Protein AF-A0A7K7GJZ7-F1 (afdb_monomer_lite)

Foldseek 3Di:
DLLVLLQVLLVVLVHGSVLLVVLCVLLVNPDDSVVLSVCSPPPSVVNNVSSVSSVQSVVQVVVCVPDPVPDDRDPSNDDDDDD

Structure (mmCIF, N/CA/C/O backbone):
data_AF-A0A7K7GJZ7-F1
#
_entry.id   AF-A0A7K7GJZ7-F1
#
loop_
_atom_site.group_PDB
_atom_site.id
_atom_site.type_symbol
_atom_site.label_atom_id
_atom_site.label_alt_id
_atom_site.label_comp_id
_atom_site.label_asym_id
_atom_site.label_entity_id
_atom_site.label_seq_id
_atom_site.pdbx_PDB_ins_code
_atom_site.Cartn_x
_atom_site.Cartn_y
_atom_site.Cartn_z
_atom_site.occupancy
_atom_site.B_iso_or_equiv
_atom_site.auth_seq_id
_atom_site.auth_comp_id
_atom_site.auth_asym_id
_atom_site.auth_atom_id
_atom_site.pdbx_PDB_model_num
ATOM 1 N N . LEU A 1 1 ? -2.798 14.437 9.344 1.00 84.50 1 LEU A N 1
ATOM 2 C CA . LEU A 1 1 ? -3.686 13.403 9.930 1.00 84.50 1 LEU A CA 1
ATOM 3 C C . LEU A 1 1 ? -3.845 12.175 9.026 1.00 84.50 1 LEU A C 1
ATOM 5 O O . LEU A 1 1 ? -3.476 11.096 9.463 1.00 84.50 1 LEU A O 1
ATOM 9 N N . TRP A 1 2 ? -4.338 12.294 7.783 1.00 94.44 2 TRP A N 1
ATOM 10 C CA . TRP A 1 2 ? -4.528 11.120 6.905 1.00 94.44 2 TRP A CA 1
ATOM 11 C C . TRP A 1 2 ? -3.230 10.407 6.515 1.00 94.44 2 TRP A C 1
ATOM 13 O O . TRP A 1 2 ? -3.168 9.189 6.607 1.00 94.44 2 TRP A O 1
ATOM 23 N N . ILE A 1 3 ? -2.177 11.152 6.158 1.00 96.25 3 ILE A N 1
ATOM 24 C CA . ILE A 1 3 ? -0.870 10.570 5.801 1.00 96.25 3 ILE A CA 1
ATOM 25 C C . ILE A 1 3 ? -0.326 9.712 6.945 1.00 96.25 3 ILE A C 1
ATOM 27 O O . ILE A 1 3 ? 0.011 8.561 6.721 1.00 96.25 3 ILE A O 1
ATOM 31 N N . THR A 1 4 ? -0.335 10.235 8.172 1.00 97.25 4 THR A N 1
ATOM 32 C CA . THR A 1 4 ? 0.135 9.527 9.371 1.00 97.25 4 THR A CA 1
ATOM 33 C C . THR A 1 4 ? -0.630 8.223 9.621 1.00 97.25 4 THR A C 1
ATOM 35 O O . THR A 1 4 ? -0.026 7.223 9.986 1.00 97.25 4 THR A O 1
ATOM 38 N N . ARG A 1 5 ? -1.952 8.204 9.387 1.00 96.69 5 ARG A N 1
ATOM 39 C CA . ARG A 1 5 ? -2.774 6.985 9.512 1.00 96.69 5 ARG A CA 1
ATOM 40 C C . ARG A 1 5 ? -2.405 5.940 8.462 1.00 96.69 5 ARG A C 1
ATOM 42 O O . ARG A 1 5 ? -2.225 4.777 8.797 1.00 96.69 5 ARG A O 1
ATOM 49 N N . ILE A 1 6 ? -2.258 6.366 7.207 1.00 97.88 6 ILE A N 1
ATOM 50 C CA . ILE A 1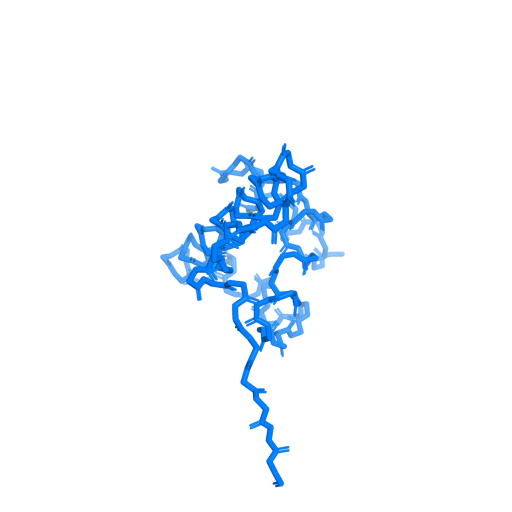 6 ? -1.843 5.480 6.112 1.00 97.88 6 ILE A CA 1
ATOM 51 C C . ILE A 1 6 ? -0.426 4.966 6.362 1.00 97.88 6 ILE A C 1
ATOM 53 O O . ILE A 1 6 ? -0.145 3.806 6.089 1.00 97.88 6 ILE A O 1
ATOM 57 N N . GLU A 1 7 ? 0.471 5.810 6.867 1.00 97.94 7 GLU A N 1
ATOM 58 C CA . GLU A 1 7 ? 1.840 5.430 7.198 1.00 97.94 7 GLU A CA 1
ATOM 59 C C . GLU A 1 7 ? 1.875 4.360 8.288 1.00 97.94 7 GLU A C 1
ATOM 61 O O . GLU A 1 7 ? 2.497 3.326 8.067 1.00 97.94 7 GLU A O 1
ATOM 66 N N . ALA A 1 8 ? 1.148 4.550 9.393 1.00 97.81 8 ALA A N 1
ATOM 67 C CA . ALA A 1 8 ? 1.032 3.546 10.449 1.00 97.81 8 ALA A CA 1
ATOM 68 C C . ALA A 1 8 ? 0.494 2.207 9.911 1.00 97.81 8 ALA A C 1
ATOM 70 O O . ALA A 1 8 ? 1.148 1.178 10.066 1.00 97.81 8 ALA A O 1
ATOM 71 N N . ALA A 1 9 ? -0.619 2.229 9.173 1.00 97.81 9 ALA A N 1
ATOM 72 C CA . ALA A 1 9 ? -1.201 1.016 8.595 1.00 97.81 9 ALA A CA 1
ATOM 73 C C . ALA A 1 9 ? -0.294 0.362 7.531 1.00 97.81 9 ALA A C 1
ATOM 75 O O . ALA A 1 9 ? -0.223 -0.859 7.415 1.00 97.81 9 ALA A O 1
ATOM 76 N N . SER A 1 10 ? 0.446 1.156 6.750 1.00 97.94 10 SER A N 1
ATOM 77 C CA . SER A 1 10 ? 1.428 0.627 5.791 1.00 97.94 10 SER A CA 1
ATOM 78 C C . SER A 1 10 ? 2.578 -0.074 6.514 1.00 97.94 10 SER A C 1
ATOM 80 O O . SER A 1 10 ? 3.022 -1.135 6.071 1.00 97.94 10 SER A O 1
ATOM 82 N N . LEU A 1 11 ? 3.045 0.499 7.630 1.00 97.88 11 LEU A N 1
ATOM 83 C CA . LEU A 1 11 ? 4.125 -0.058 8.442 1.00 97.88 11 LEU A CA 1
ATOM 84 C C . LEU A 1 11 ? 3.727 -1.396 9.072 1.00 97.88 11 LEU A C 1
ATOM 86 O O . LEU A 1 11 ? 4.541 -2.317 9.064 1.00 97.88 11 LEU A O 1
ATOM 90 N N . GLU A 1 12 ? 2.475 -1.547 9.512 1.00 97.62 12 GLU A N 1
ATOM 91 C CA . GLU A 1 12 ? 1.919 -2.831 9.979 1.00 97.62 12 GLU A CA 1
ATOM 92 C C . GLU A 1 12 ? 1.980 -3.938 8.911 1.00 97.62 12 GLU A C 1
ATOM 94 O O . GLU A 1 12 ? 1.992 -5.128 9.227 1.00 97.62 12 GLU A O 1
ATOM 99 N N . HIS A 1 13 ? 2.063 -3.563 7.633 1.00 97.19 13 HIS A N 1
ATOM 100 C CA . HIS A 1 13 ? 2.223 -4.475 6.499 1.00 97.19 13 HIS A CA 1
ATOM 101 C C . HIS A 1 13 ? 3.642 -4.476 5.906 1.00 97.19 13 HIS A C 1
ATOM 103 O O . HIS A 1 13 ? 3.859 -4.999 4.813 1.00 97.19 13 HIS A O 1
ATOM 109 N N . GLY A 1 14 ? 4.627 -3.898 6.602 1.00 96.50 14 GLY A N 1
ATOM 110 C CA . GLY A 1 14 ? 6.027 -3.884 6.168 1.00 96.50 14 GLY A CA 1
ATOM 111 C C . GLY A 1 14 ? 6.321 -2.949 4.988 1.00 96.50 14 GLY A C 1
ATOM 112 O O . GLY A 1 14 ? 7.349 -3.093 4.320 1.00 96.50 14 GLY A O 1
ATOM 113 N N . LEU A 1 15 ? 5.443 -1.981 4.709 1.00 96.12 15 LEU A N 1
ATOM 114 C CA . LEU A 1 15 ? 5.623 -0.975 3.664 1.00 96.12 15 LEU A CA 1
ATOM 115 C C . LEU A 1 15 ? 5.789 0.427 4.251 1.00 96.12 15 LEU A C 1
ATOM 117 O O . LEU A 1 15 ? 5.149 0.816 5.219 1.00 96.12 15 LEU A O 1
ATOM 121 N N . LYS A 1 16 ? 6.627 1.237 3.603 1.00 97.44 16 LYS A N 1
ATOM 122 C CA . LYS A 1 16 ? 6.703 2.676 3.880 1.00 97.44 16 LYS A CA 1
ATOM 123 C C . LYS A 1 16 ? 5.658 3.411 3.047 1.00 97.44 16 LYS A C 1
ATOM 125 O O . LYS A 1 16 ? 5.443 3.047 1.890 1.00 97.44 16 LYS A O 1
ATOM 130 N N . TYR A 1 17 ? 5.098 4.494 3.581 1.00 97.38 17 TYR A N 1
ATOM 131 C CA . TYR A 1 17 ? 4.087 5.308 2.897 1.00 97.38 17 TYR A CA 1
ATOM 132 C C . TYR A 1 17 ? 4.454 5.692 1.443 1.00 97.38 17 TYR A C 1
ATOM 134 O O . TYR A 1 17 ? 3.635 5.453 0.554 1.00 97.38 17 TYR A O 1
ATOM 142 N N . PRO A 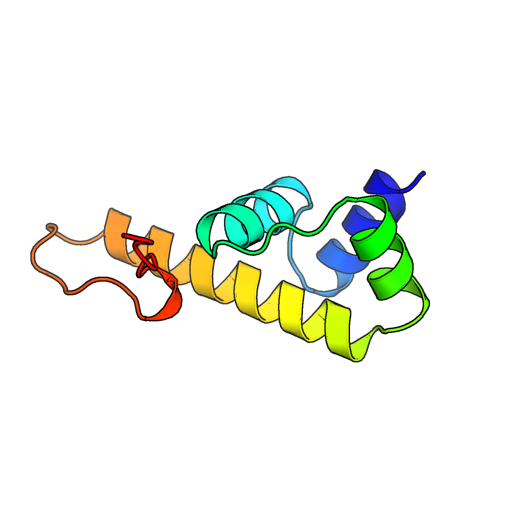1 18 ? 5.673 6.190 1.126 1.00 97.44 18 PRO A N 1
ATOM 143 C CA . PRO A 1 18 ? 6.021 6.531 -0.257 1.00 97.44 18 PRO A CA 1
ATOM 144 C C . PRO A 1 18 ? 6.020 5.316 -1.191 1.00 97.44 18 PRO A C 1
ATOM 146 O O . PRO A 1 18 ? 5.607 5.411 -2.347 1.00 97.44 18 PRO A O 1
ATOM 149 N N . ALA A 1 19 ? 6.452 4.154 -0.690 1.00 97.31 19 ALA A N 1
ATOM 150 C CA . ALA A 1 19 ? 6.432 2.913 -1.455 1.00 97.31 19 ALA A CA 1
ATOM 151 C C . ALA A 1 19 ? 4.993 2.428 -1.669 1.00 97.31 19 ALA A C 1
ATOM 153 O O . ALA A 1 19 ? 4.654 2.029 -2.776 1.00 97.31 19 ALA A O 1
ATOM 154 N N . PHE A 1 20 ? 4.136 2.505 -0.653 1.00 98.25 20 PHE A N 1
ATOM 155 C CA . PHE A 1 20 ? 2.724 2.151 -0.780 1.00 98.25 20 PHE A CA 1
ATOM 156 C C . PHE A 1 20 ? 2.018 3.006 -1.845 1.00 98.25 20 PHE A C 1
ATOM 158 O O . PHE A 1 20 ? 1.506 2.470 -2.825 1.00 98.25 20 PHE A O 1
ATOM 165 N N . ILE A 1 21 ? 2.085 4.337 -1.724 1.00 97.94 21 ILE A N 1
ATOM 166 C CA . ILE A 1 21 ? 1.402 5.260 -2.644 1.00 97.94 21 ILE A CA 1
ATOM 167 C C . ILE A 1 21 ? 1.934 5.150 -4.077 1.00 97.94 21 ILE A C 1
ATOM 169 O O . ILE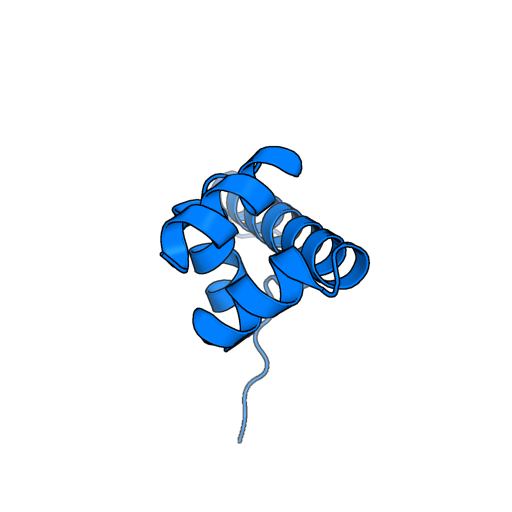 A 1 21 ? 1.148 5.083 -5.019 1.00 97.94 21 ILE A O 1
ATOM 173 N N . SER A 1 22 ? 3.258 5.108 -4.260 1.00 97.19 22 SER A N 1
ATOM 174 C CA . SER A 1 22 ? 3.843 5.036 -5.607 1.00 97.19 22 SER A CA 1
ATOM 175 C C . SER A 1 22 ? 3.490 3.740 -6.333 1.00 97.19 22 SER A C 1
ATOM 177 O O . SER A 1 22 ? 3.271 3.765 -7.541 1.00 97.19 22 SER A O 1
ATOM 179 N N . ASN A 1 23 ? 3.412 2.612 -5.622 1.00 97.62 23 ASN A N 1
ATOM 180 C CA . ASN A 1 23 ? 3.065 1.340 -6.245 1.00 97.62 23 ASN A CA 1
ATOM 181 C C . ASN A 1 23 ? 1.565 1.213 -6.523 1.00 97.62 23 ASN A C 1
ATOM 183 O O . ASN A 1 23 ? 1.219 0.627 -7.539 1.00 97.62 23 ASN A O 1
ATOM 187 N N . LEU A 1 24 ? 0.686 1.811 -5.711 1.00 97.50 24 LEU A N 1
ATOM 188 C CA . LEU A 1 24 ? -0.736 1.906 -6.065 1.00 97.50 24 LEU A CA 1
ATOM 189 C C . LEU A 1 24 ? -0.949 2.720 -7.348 1.00 97.50 24 LEU A C 1
ATOM 191 O O . LEU A 1 24 ? -1.667 2.275 -8.240 1.00 97.50 24 LEU A O 1
ATOM 195 N N . LEU A 1 25 ? -0.255 3.855 -7.486 1.00 96.25 25 LEU A N 1
ATOM 196 C CA . LEU A 1 25 ? -0.320 4.677 -8.696 1.00 96.25 25 LEU A CA 1
ATOM 197 C C . LEU A 1 25 ? 0.183 3.915 -9.935 1.00 96.25 25 LEU A C 1
ATOM 199 O O . LEU A 1 25 ? -0.453 3.941 -10.983 1.00 96.25 25 LEU A O 1
ATOM 203 N N . LYS A 1 26 ? 1.295 3.179 -9.804 1.00 95.44 26 LYS A N 1
ATOM 204 C CA . LYS A 1 26 ? 1.839 2.320 -10.875 1.00 95.44 26 LYS A CA 1
ATOM 205 C C . LYS A 1 26 ? 0.935 1.145 -11.256 1.00 95.44 26 LYS A C 1
ATOM 207 O O . LYS A 1 26 ? 1.165 0.551 -12.305 1.00 95.44 26 LYS A O 1
ATOM 212 N N . SER A 1 27 ? -0.029 0.798 -10.408 1.00 95.94 27 SER A N 1
ATOM 213 C CA . SER A 1 27 ? -1.051 -0.220 -10.667 1.00 95.94 27 SER A CA 1
ATOM 214 C C . SER A 1 27 ? -2.385 0.391 -11.119 1.00 95.94 27 SER A C 1
ATOM 216 O O . SER A 1 27 ? -3.401 -0.292 -11.067 1.00 95.94 27 SER A O 1
ATOM 218 N N . GLN A 1 28 ? -2.408 1.674 -11.511 1.00 95.19 28 GLN A N 1
ATOM 219 C CA . GLN A 1 28 ? -3.615 2.411 -11.921 1.00 95.19 28 GLN A CA 1
ATOM 220 C C . GLN A 1 28 ? -4.719 2.459 -10.843 1.00 95.19 28 GLN A C 1
ATOM 222 O O . GLN A 1 28 ? -5.901 2.596 -11.147 1.00 95.19 28 GLN A O 1
ATOM 227 N N . VAL A 1 29 ? -4.345 2.367 -9.560 1.00 95.75 29 VAL A N 1
ATOM 228 C CA . VAL A 1 29 ? -5.280 2.492 -8.434 1.00 95.75 29 VAL A CA 1
ATOM 229 C C . VAL A 1 29 ? -5.315 3.944 -7.961 1.00 95.75 29 VAL A C 1
ATOM 231 O O . VAL A 1 29 ? -4.500 4.378 -7.144 1.00 95.75 29 VAL A O 1
ATOM 234 N N . GLU A 1 30 ? -6.288 4.702 -8.460 1.00 94.38 30 GLU A N 1
ATOM 235 C CA . GLU A 1 30 ? -6.447 6.135 -8.181 1.00 94.38 30 GLU A CA 1
ATOM 236 C C . GLU A 1 30 ? -7.330 6.405 -6.951 1.00 94.38 30 GLU A C 1
ATOM 238 O O . GLU A 1 30 ? -8.385 7.034 -7.015 1.00 94.38 30 GLU A O 1
ATOM 243 N N . LEU A 1 31 ? -6.895 5.924 -5.783 1.00 95.38 31 LEU A N 1
ATOM 244 C CA . LEU A 1 31 ? -7.572 6.207 -4.516 1.00 95.38 31 LEU A CA 1
ATOM 245 C C . LEU A 1 31 ? -7.008 7.465 -3.851 1.00 95.38 31 LEU A C 1
ATOM 247 O O . LEU A 1 31 ? -5.801 7.616 -3.652 1.00 95.38 31 LEU A O 1
ATOM 251 N N . ASN A 1 32 ? -7.899 8.368 -3.440 1.00 96.25 32 ASN A N 1
ATOM 252 C CA . ASN A 1 32 ? -7.496 9.549 -2.685 1.00 96.25 32 ASN A CA 1
ATOM 253 C C . ASN A 1 32 ? -7.098 9.193 -1.234 1.00 96.25 32 ASN A C 1
ATOM 255 O O . ASN A 1 32 ? -7.465 8.158 -0.676 1.00 96.25 32 ASN A O 1
ATOM 259 N N . ARG A 1 33 ? -6.354 10.097 -0.587 1.00 96.62 33 ARG A N 1
ATOM 260 C CA . ARG A 1 33 ? -5.795 9.885 0.763 1.00 96.62 33 ARG A CA 1
ATOM 261 C C . ARG A 1 33 ? -6.852 9.830 1.866 1.00 96.62 33 ARG A C 1
ATOM 263 O O . ARG A 1 33 ? -6.587 9.245 2.909 1.00 96.62 33 ARG A O 1
ATOM 270 N N . LYS A 1 34 ? -8.024 10.432 1.653 1.00 96.75 34 LYS A N 1
ATOM 271 C CA . LYS A 1 34 ? -9.134 10.348 2.606 1.00 96.75 34 LYS A CA 1
ATOM 272 C C . LYS A 1 34 ? -9.670 8.919 2.640 1.00 96.75 34 LYS A C 1
ATOM 274 O O . LYS A 1 34 ? -9.643 8.296 3.691 1.00 96.75 34 LYS A O 1
ATOM 279 N N . VAL A 1 35 ? -10.026 8.382 1.473 1.00 97.50 35 VAL A N 1
ATOM 280 C CA . VAL A 1 35 ? -10.524 7.009 1.322 1.00 97.50 35 VAL A CA 1
ATOM 281 C C . VAL A 1 35 ? -9.492 6.001 1.815 1.00 97.50 35 VAL A C 1
ATOM 283 O O . VAL A 1 35 ? -9.842 5.104 2.564 1.00 97.50 35 VAL A O 1
ATOM 286 N N . LEU A 1 36 ? -8.209 6.168 1.478 1.00 97.81 36 LEU A N 1
ATOM 287 C CA . LEU A 1 36 ? -7.160 5.273 1.982 1.00 97.81 36 LEU A CA 1
ATOM 288 C C . LEU A 1 36 ? -7.047 5.289 3.513 1.00 97.81 36 LEU A C 1
ATOM 290 O O . LEU A 1 36 ? -6.845 4.238 4.115 1.00 97.81 36 LEU A O 1
ATOM 294 N N . ALA A 1 37 ? -7.178 6.459 4.144 1.00 97.94 37 ALA A N 1
ATOM 295 C CA . ALA A 1 37 ? -7.165 6.561 5.599 1.00 97.94 37 ALA A CA 1
ATOM 296 C C . ALA A 1 37 ? -8.430 5.961 6.235 1.00 97.94 37 ALA A C 1
ATOM 298 O O . ALA A 1 37 ? -8.331 5.348 7.295 1.00 97.94 37 ALA A O 1
ATOM 299 N N . ASP A 1 38 ? -9.592 6.105 5.595 1.00 97.88 38 ASP A N 1
ATOM 300 C CA . ASP A 1 38 ? -10.845 5.502 6.055 1.00 97.88 38 ASP A CA 1
ATOM 301 C C . ASP A 1 38 ? -10.791 3.971 5.919 1.00 97.88 38 ASP A C 1
ATOM 303 O O . ASP A 1 38 ? -11.125 3.258 6.862 1.00 97.88 38 ASP A O 1
ATOM 307 N N . LEU A 1 39 ? -10.263 3.451 4.805 1.00 97.81 39 LEU A N 1
ATOM 308 C CA . LEU A 1 39 ? -10.039 2.016 4.609 1.00 97.81 39 LEU A CA 1
ATOM 309 C C . LEU A 1 39 ? -9.052 1.445 5.632 1.00 97.81 39 LEU A C 1
ATOM 311 O O . LEU A 1 39 ? -9.265 0.347 6.133 1.00 97.81 39 LEU A O 1
ATOM 315 N N . ALA A 1 40 ? -8.001 2.191 5.979 1.00 97.12 40 ALA A N 1
ATOM 316 C CA . ALA A 1 40 ? -7.052 1.777 7.010 1.00 97.12 40 ALA A CA 1
ATOM 317 C C . ALA A 1 40 ? -7.709 1.607 8.393 1.00 97.12 40 ALA A C 1
ATOM 319 O O . ALA A 1 40 ? -7.278 0.759 9.166 1.00 97.12 40 ALA A O 1
ATOM 320 N N . ILE A 1 41 ? -8.741 2.401 8.706 1.00 97.00 41 ILE A N 1
ATOM 321 C CA . ILE A 1 41 ? -9.429 2.362 10.005 1.00 97.00 41 ILE A CA 1
ATOM 322 C C . ILE A 1 41 ? -10.565 1.336 10.007 1.00 97.00 41 ILE A C 1
ATOM 324 O O . ILE A 1 41 ? -10.671 0.531 10.929 1.00 97.00 41 ILE A O 1
ATOM 328 N N . TYR A 1 42 ? -11.443 1.401 9.008 1.00 98.19 42 TYR A N 1
ATOM 329 C CA . TYR A 1 42 ? -12.719 0.684 9.018 1.00 98.19 42 TYR A CA 1
ATOM 330 C C . TYR A 1 42 ? -12.672 -0.636 8.246 1.00 98.19 42 TYR A C 1
ATOM 332 O O . TYR A 1 42 ? -13.461 -1.532 8.523 1.00 98.19 42 TYR A O 1
ATOM 340 N N . GLU A 1 43 ? -11.730 -0.785 7.313 1.00 97.94 43 GLU A N 1
ATOM 341 C CA . GLU A 1 43 ? -11.667 -1.913 6.379 1.00 97.94 43 GLU A CA 1
ATOM 342 C C . GLU A 1 43 ? -10.257 -2.538 6.332 1.00 97.94 43 GLU A C 1
ATOM 344 O O . GLU A 1 43 ? -9.603 -2.565 5.279 1.00 97.94 43 GL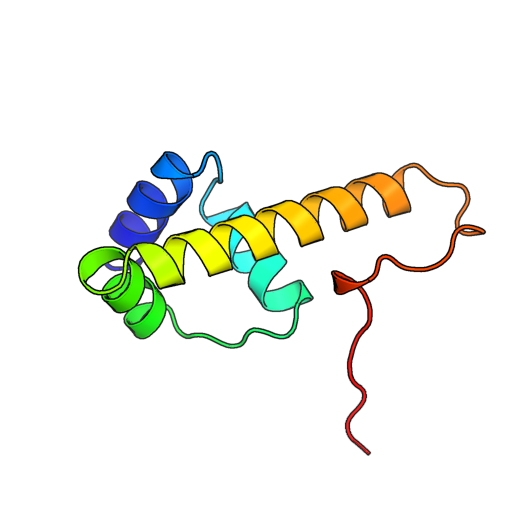U A O 1
ATOM 349 N N . PRO A 1 44 ? -9.758 -3.096 7.453 1.00 96.50 44 PRO A N 1
ATOM 350 C CA . PRO A 1 44 ? -8.375 -3.569 7.558 1.00 96.50 44 PRO A CA 1
ATOM 351 C C . PRO A 1 44 ? -8.045 -4.691 6.562 1.00 96.50 44 PRO A C 1
ATOM 353 O O . PRO A 1 44 ? -6.917 -4.794 6.081 1.00 96.50 44 PRO A O 1
ATOM 356 N N . LYS A 1 45 ? -9.026 -5.526 6.193 1.00 97.94 45 LYS A N 1
ATOM 357 C CA . LYS A 1 45 ? -8.845 -6.580 5.177 1.00 97.94 45 LYS A CA 1
ATOM 358 C C . LYS A 1 45 ? -8.635 -5.991 3.778 1.00 97.94 45 LYS A C 1
ATOM 360 O O . LYS A 1 45 ? -7.781 -6.468 3.025 1.00 97.94 45 LYS A O 1
ATOM 365 N N . THR A 1 46 ? -9.381 -4.942 3.448 1.00 98.06 46 THR A N 1
ATOM 366 C CA . THR A 1 46 ? -9.251 -4.212 2.184 1.00 98.06 46 THR A CA 1
ATOM 367 C C . THR A 1 46 ? -7.909 -3.494 2.132 1.00 98.06 46 THR A C 1
ATOM 369 O O . THR A 1 46 ? -7.172 -3.647 1.157 1.00 98.06 46 THR A O 1
ATOM 372 N N . PHE A 1 47 ? -7.528 -2.799 3.209 1.00 98.38 47 PHE A N 1
ATOM 373 C CA . PHE A 1 47 ? -6.228 -2.133 3.290 1.00 98.38 47 PHE A CA 1
ATOM 374 C C . PHE A 1 47 ? -5.061 -3.125 3.171 1.00 98.38 47 PHE A C 1
ATOM 376 O O . PHE A 1 47 ? -4.142 -2.896 2.385 1.00 98.38 47 PHE A O 1
ATOM 383 N N . LYS A 1 48 ? -5.135 -4.282 3.845 1.00 98.38 48 LYS A N 1
ATOM 384 C CA . LYS A 1 48 ? -4.146 -5.363 3.708 1.00 98.38 48 LYS A CA 1
ATOM 385 C C . LYS A 1 48 ? -4.010 -5.846 2.262 1.00 98.38 48 LYS A C 1
ATOM 387 O O . LYS A 1 48 ? -2.899 -6.094 1.799 1.00 98.38 48 LYS A O 1
ATOM 392 N N . SER A 1 49 ? -5.123 -5.964 1.540 1.00 98.31 49 SER A N 1
ATOM 393 C CA . SER A 1 49 ? -5.123 -6.386 0.133 1.00 98.31 49 SER A CA 1
ATOM 394 C C . SER A 1 49 ? -4.458 -5.342 -0.771 1.00 98.31 49 SER A C 1
ATOM 396 O O . SER A 1 49 ? -3.641 -5.693 -1.622 1.00 98.31 49 SER A O 1
ATOM 398 N N . LEU A 1 50 ? -4.723 -4.053 -0.533 1.00 98.00 50 LEU A N 1
ATOM 399 C CA . LEU A 1 50 ? -4.034 -2.952 -1.216 1.00 98.00 50 LEU A CA 1
ATOM 400 C C . LEU A 1 50 ? -2.533 -2.934 -0.900 1.00 98.00 50 LEU A C 1
ATOM 402 O O . LEU A 1 50 ? -1.716 -2.718 -1.794 1.00 98.00 50 LEU A O 1
ATOM 406 N N . ALA A 1 51 ? -2.153 -3.188 0.353 1.00 98.00 51 ALA A N 1
ATOM 407 C CA . ALA A 1 51 ? -0.754 -3.265 0.757 1.00 98.00 51 ALA A CA 1
ATOM 408 C C . ALA A 1 51 ? -0.037 -4.439 0.070 1.00 98.00 51 ALA A C 1
ATOM 410 O O . ALA A 1 51 ? 1.050 -4.258 -0.476 1.00 98.00 51 ALA A O 1
ATOM 411 N N . ALA A 1 52 ? -0.669 -5.614 0.009 1.00 98.06 52 ALA A N 1
ATOM 412 C CA . ALA A 1 52 ? -0.140 -6.772 -0.709 1.00 98.06 52 ALA A CA 1
ATOM 413 C C . ALA A 1 52 ? 0.033 -6.492 -2.213 1.00 98.06 52 ALA A C 1
ATOM 415 O O . ALA A 1 52 ? 1.080 -6.807 -2.781 1.00 98.06 52 ALA A O 1
ATOM 416 N N . LEU A 1 53 ? -0.946 -5.834 -2.848 1.00 97.62 53 LEU A N 1
ATOM 417 C CA . LEU A 1 53 ? -0.850 -5.394 -4.243 1.00 97.62 53 LEU A CA 1
ATOM 418 C C . LEU A 1 53 ? 0.334 -4.439 -4.451 1.00 97.62 53 LEU A C 1
ATOM 420 O O . LEU A 1 53 ? 1.152 -4.646 -5.349 1.00 97.62 53 LEU A O 1
ATOM 424 N N . ALA A 1 54 ? 0.463 -3.418 -3.599 1.00 97.88 54 ALA A N 1
ATOM 425 C CA . ALA A 1 54 ? 1.560 -2.458 -3.666 1.00 97.88 54 ALA A CA 1
ATOM 426 C C . ALA A 1 54 ? 2.929 -3.139 -3.478 1.00 97.88 54 ALA A C 1
ATOM 428 O O . ALA A 1 54 ? 3.889 -2.828 -4.188 1.00 97.88 54 ALA A O 1
ATOM 429 N N . GLN A 1 55 ? 3.025 -4.105 -2.560 1.00 97.06 55 GLN A N 1
ATOM 430 C CA . G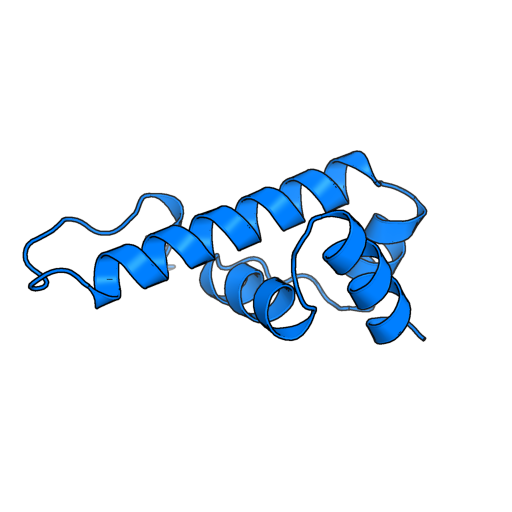LN A 1 55 ? 4.235 -4.897 -2.350 1.00 97.06 55 GLN A CA 1
ATOM 431 C C . GLN A 1 55 ? 4.571 -5.751 -3.575 1.00 97.06 55 GLN A C 1
ATOM 433 O O . GLN A 1 55 ? 5.729 -5.789 -3.994 1.00 97.06 55 GLN A O 1
ATOM 438 N N . ARG A 1 56 ? 3.571 -6.400 -4.180 1.00 97.12 56 ARG A N 1
ATOM 439 C CA . ARG A 1 56 ? 3.768 -7.226 -5.371 1.00 97.12 56 ARG A CA 1
ATOM 440 C C . ARG A 1 56 ? 4.236 -6.393 -6.561 1.00 97.12 56 ARG A C 1
ATOM 442 O O . ARG A 1 56 ? 5.235 -6.741 -7.185 1.00 97.12 56 ARG A O 1
ATOM 449 N N . ARG A 1 57 ? 3.596 -5.248 -6.814 1.00 96.69 57 ARG A N 1
ATOM 450 C CA . ARG A 1 57 ? 4.002 -4.310 -7.873 1.00 96.69 57 ARG A CA 1
ATOM 451 C C . ARG A 1 57 ? 5.434 -3.808 -7.684 1.00 96.69 57 ARG A C 1
ATOM 453 O O . ARG A 1 57 ? 6.172 -3.676 -8.663 1.00 96.69 57 ARG A O 1
ATOM 460 N N . ARG A 1 58 ? 5.841 -3.566 -6.431 1.00 95.75 58 ARG A N 1
ATOM 461 C CA . ARG A 1 58 ? 7.212 -3.171 -6.077 1.00 95.75 58 ARG A CA 1
ATOM 462 C C . ARG A 1 58 ? 8.226 -4.257 -6.427 1.00 95.75 58 ARG A C 1
ATOM 464 O O . ARG A 1 58 ? 9.282 -3.934 -6.960 1.00 95.75 58 ARG A O 1
ATOM 471 N N . GLN A 1 59 ? 7.915 -5.515 -6.114 1.00 95.19 59 GLN A N 1
ATOM 472 C CA . GLN A 1 59 ? 8.777 -6.658 -6.427 1.00 95.19 59 GLN A CA 1
ATOM 473 C C . GLN A 1 59 ? 8.928 -6.837 -7.936 1.00 95.19 59 GLN A C 1
ATOM 475 O O . GLN A 1 59 ? 10.049 -6.964 -8.411 1.00 95.19 59 GLN A O 1
ATOM 480 N N . GLU A 1 60 ? 7.832 -6.768 -8.694 1.00 94.62 60 GLU A N 1
ATOM 481 C CA . GLU A 1 60 ? 7.888 -6.841 -10.160 1.00 94.62 60 GLU A CA 1
ATOM 482 C C . GLU A 1 60 ? 8.740 -5.718 -10.757 1.00 94.62 60 GLU A C 1
ATOM 484 O O . GLU A 1 60 ? 9.560 -5.968 -11.632 1.00 94.62 60 GLU A O 1
ATOM 489 N N . GLY A 1 61 ? 8.609 -4.491 -10.241 1.00 92.88 61 GLY A N 1
ATOM 490 C CA . GLY A 1 61 ? 9.447 -3.374 -10.677 1.00 92.88 61 GLY A CA 1
ATOM 491 C C . GLY A 1 61 ? 10.932 -3.565 -10.354 1.00 92.88 61 GLY A C 1
ATOM 492 O O . GLY A 1 61 ? 11.778 -3.124 -11.122 1.00 92.88 61 GLY A O 1
ATOM 493 N N . PHE A 1 62 ? 11.256 -4.224 -9.239 1.00 92.25 62 PHE A N 1
ATOM 494 C CA . PHE A 1 62 ? 12.640 -4.548 -8.893 1.00 92.25 62 PHE A CA 1
ATOM 495 C C . PHE A 1 62 ? 13.211 -5.642 -9.800 1.00 92.25 62 PHE A C 1
ATOM 497 O O . PHE A 1 62 ? 14.314 -5.484 -10.307 1.00 92.25 62 PHE A O 1
ATOM 504 N N . LEU A 1 63 ? 12.445 -6.708 -10.050 1.00 91.38 63 LEU A N 1
ATOM 505 C CA . LEU A 1 63 ? 12.845 -7.792 -10.950 1.00 91.38 63 LEU A CA 1
ATOM 506 C C . LEU A 1 63 ? 13.079 -7.275 -12.374 1.00 91.38 63 LEU A C 1
ATOM 508 O O . LEU A 1 63 ? 14.136 -7.521 -12.942 1.00 91.38 63 LEU A O 1
ATOM 512 N N . ALA A 1 64 ? 12.159 -6.463 -12.899 1.00 91.19 64 ALA A N 1
ATOM 513 C CA . ALA A 1 64 ? 12.308 -5.856 -14.220 1.00 91.19 64 ALA A CA 1
ATOM 514 C C . ALA A 1 64 ? 13.546 -4.946 -14.328 1.00 91.19 64 ALA A C 1
ATOM 516 O O . ALA A 1 64 ? 14.149 -4.865 -15.391 1.00 91.19 64 ALA A O 1
ATOM 517 N N . ALA A 1 65 ? 13.936 -4.271 -13.240 1.00 91.69 65 ALA A N 1
ATOM 518 C CA . ALA A 1 65 ? 15.127 -3.421 -13.213 1.00 91.69 65 ALA A CA 1
ATOM 519 C C . ALA A 1 65 ? 16.445 -4.211 -13.131 1.00 91.69 65 ALA A C 1
ATOM 521 O O . ALA A 1 65 ? 17.492 -3.668 -13.471 1.00 91.69 65 ALA A O 1
ATOM 522 N N . LEU A 1 66 ? 16.403 -5.455 -12.645 1.00 92.06 66 LEU A N 1
ATOM 523 C CA . LEU A 1 66 ? 17.563 -6.346 -12.583 1.00 92.06 66 LEU A CA 1
ATOM 524 C C . LEU A 1 66 ? 17.772 -7.150 -13.872 1.00 92.06 66 LEU A C 1
ATOM 526 O O . LEU A 1 66 ? 18.884 -7.611 -14.108 1.00 92.06 66 LEU A O 1
ATOM 530 N N . GLY A 1 67 ? 16.718 -7.357 -14.663 1.00 89.00 67 GLY A N 1
ATOM 531 C CA . GLY A 1 67 ? 16.781 -8.132 -15.899 1.00 89.00 67 GLY A CA 1
ATOM 532 C C . GLY A 1 67 ? 17.340 -7.351 -17.092 1.00 89.00 67 GLY A C 1
ATOM 533 O O . GLY A 1 67 ? 17.379 -6.123 -17.109 1.00 89.00 67 GLY A O 1
ATOM 534 N N . ASP A 1 68 ? 17.680 -8.078 -18.158 1.00 90.50 68 ASP A N 1
ATOM 535 C CA . ASP A 1 68 ? 18.214 -7.516 -19.412 1.00 90.50 68 ASP A CA 1
ATOM 536 C C . ASP A 1 68 ? 17.121 -6.938 -20.343 1.00 90.50 68 ASP A C 1
ATOM 538 O O . ASP A 1 68 ? 17.331 -6.782 -21.548 1.00 90.50 68 ASP A O 1
ATOM 542 N N . GLY A 1 69 ? 15.905 -6.705 -19.832 1.00 84.19 69 GLY A N 1
ATOM 543 C CA . GLY A 1 69 ? 14.755 -6.191 -20.596 1.00 84.19 69 GLY A CA 1
ATOM 544 C C . GLY A 1 69 ? 14.125 -7.168 -21.601 1.00 84.19 69 GLY A C 1
ATOM 545 O O . GLY A 1 69 ? 13.151 -6.821 -22.262 1.00 84.19 69 GLY A O 1
ATOM 546 N N . LYS A 1 70 ? 14.653 -8.393 -21.721 1.00 88.00 70 LYS A N 1
ATOM 547 C CA . LYS A 1 70 ? 14.086 -9.470 -22.561 1.00 88.00 70 LYS A CA 1
ATOM 548 C C . LYS A 1 70 ? 12.952 -10.235 -21.877 1.00 88.00 70 LYS A C 1
ATOM 550 O O . LYS A 1 70 ? 12.233 -10.987 -22.530 1.00 88.00 70 LYS A O 1
ATOM 555 N N . GLU A 1 71 ? 12.842 -10.096 -20.561 1.00 88.31 71 GLU A N 1
ATOM 556 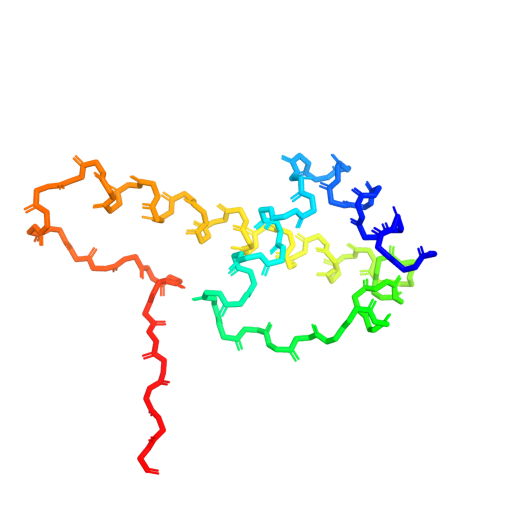C CA . GLU A 1 71 ? 11.820 -10.760 -19.764 1.00 88.31 71 GLU A CA 1
ATOM 557 C C . GLU A 1 71 ? 10.452 -10.100 -19.979 1.00 88.31 71 GLU A C 1
ATOM 559 O O . GLU A 1 71 ? 10.372 -8.884 -20.167 1.00 88.31 71 GLU A O 1
ATOM 564 N N . PRO A 1 72 ? 9.358 -10.878 -19.955 1.00 88.00 72 PRO A N 1
ATOM 565 C CA . PRO A 1 72 ? 8.023 -10.319 -20.088 1.00 88.00 72 PRO A CA 1
ATOM 566 C C . PRO A 1 72 ? 7.673 -9.430 -18.892 1.00 88.00 72 PRO A C 1
ATOM 568 O O . PRO A 1 72 ? 8.078 -9.686 -17.757 1.00 88.00 72 PRO A O 1
ATOM 571 N N . GLU A 1 73 ? 6.836 -8.422 -19.134 1.00 87.81 73 GLU A N 1
ATOM 572 C CA . GLU A 1 73 ? 6.325 -7.570 -18.063 1.00 87.81 73 GLU A CA 1
ATOM 573 C C . GLU A 1 73 ? 5.564 -8.377 -17.002 1.00 87.81 73 GLU A C 1
ATOM 575 O O . GLU A 1 73 ? 4.762 -9.274 -17.308 1.00 87.81 73 GLU A O 1
ATOM 580 N N . GLY A 1 74 ? 5.781 -7.994 -15.740 1.00 90.19 74 GLY A N 1
ATOM 581 C CA . GLY A 1 74 ? 5.063 -8.536 -14.592 1.00 90.19 74 GLY A CA 1
ATOM 582 C C . GLY A 1 74 ? 3.549 -8.357 -14.722 1.00 90.19 74 GLY A C 1
ATOM 583 O O . GLY A 1 74 ? 3.067 -7.394 -15.316 1.00 90.19 74 GLY A O 1
ATOM 584 N N . ILE A 1 75 ? 2.782 -9.291 -14.155 1.00 91.25 75 ILE A N 1
ATOM 585 C CA . ILE A 1 75 ? 1.320 -9.349 -14.313 1.00 91.25 75 ILE A CA 1
ATOM 586 C C . ILE A 1 75 ? 0.660 -8.054 -13.826 1.00 91.25 75 ILE A C 1
ATOM 588 O O . ILE A 1 75 ? -0.209 -7.522 -14.511 1.00 91.25 75 ILE A O 1
ATOM 592 N N . PHE A 1 76 ? 1.095 -7.528 -12.679 1.00 90.38 76 PHE A N 1
ATOM 593 C CA . PHE A 1 76 ? 0.565 -6.287 -12.105 1.00 90.38 76 PHE A CA 1
ATOM 594 C C . PHE A 1 76 ? 1.230 -5.028 -12.672 1.00 90.38 76 PHE A C 1
ATOM 596 O O . PHE A 1 76 ? 0.863 -3.916 -12.300 1.00 90.38 76 PHE A O 1
ATOM 603 N N . SER A 1 77 ? 2.226 -5.189 -13.541 1.00 91.19 77 SER A N 1
ATOM 604 C CA . SER A 1 77 ? 2.946 -4.088 -14.178 1.00 91.19 77 SER A CA 1
ATOM 605 C C . SER A 1 77 ? 2.337 -3.667 -15.514 1.00 91.19 77 SER A C 1
ATOM 607 O O . SER A 1 77 ? 2.643 -2.569 -15.974 1.00 91.19 77 SER A O 1
ATOM 609 N N . ARG A 1 78 ? 1.456 -4.496 -16.087 1.00 92.31 78 ARG A N 1
ATOM 610 C CA . ARG A 1 78 ? 0.732 -4.211 -17.330 1.00 92.31 78 ARG A CA 1
ATOM 611 C C . ARG A 1 78 ? -0.274 -3.084 -17.121 1.00 92.31 78 ARG A C 1
ATOM 613 O O . ARG A 1 78 ? -0.997 -3.066 -16.127 1.00 92.31 78 ARG A O 1
ATOM 620 N N . ILE A 1 79 ? -0.331 -2.171 -18.082 1.00 89.69 79 ILE A N 1
ATOM 621 C CA . ILE A 1 79 ? -1.178 -0.977 -18.046 1.00 89.69 79 ILE A CA 1
ATOM 622 C C . ILE A 1 79 ? -2.370 -1.189 -18.981 1.00 89.69 79 ILE A C 1
ATOM 624 O O . ILE A 1 79 ? -2.207 -1.626 -20.119 1.00 89.69 79 ILE A O 1
ATOM 628 N N . VAL A 1 80 ? -3.576 -0.867 -18.511 1.00 90.25 80 VAL A N 1
ATOM 629 C CA . VAL A 1 80 ? -4.766 -0.843 -19.365 1.00 90.25 80 VAL A CA 1
ATOM 630 C C . VAL A 1 80 ? -4.773 0.459 -20.159 1.00 90.25 80 VAL A C 1
ATOM 632 O O . VAL A 1 80 ? -4.823 1.553 -19.585 1.00 90.25 80 VAL A O 1
ATOM 635 N N . HIS A 1 81 ? -4.722 0.332 -21.482 1.00 87.50 81 HIS A N 1
ATOM 636 C CA . HIS A 1 81 ? -4.892 1.442 -22.410 1.00 87.50 81 HIS A CA 1
ATOM 637 C C . HIS A 1 81 ? -6.386 1.670 -22.653 1.00 87.50 81 HIS A C 1
ATOM 639 O O . HIS A 1 81 ? -7.115 0.736 -22.982 1.00 87.50 81 HIS A O 1
ATOM 645 N N . HIS A 1 82 ? -6.833 2.909 -22.471 1.00 77.50 82 HIS A N 1
ATOM 646 C CA . HIS A 1 82 ? -8.185 3.330 -22.820 1.00 77.50 82 HIS A CA 1
ATOM 647 C C . HIS A 1 82 ? -8.106 3.978 -24.210 1.00 77.50 82 HIS A C 1
ATOM 649 O O . HIS A 1 82 ? -7.286 4.880 -24.397 1.00 77.50 82 HIS A O 1
ATOM 655 N N . ASN A 1 83 ? -8.884 3.466 -25.170 1.00 61.34 83 ASN A N 1
ATOM 656 C CA . ASN A 1 83 ? -9.016 4.020 -26.524 1.00 61.34 83 ASN A CA 1
ATOM 657 C C . ASN A 1 83 ? -10.024 5.169 -26.561 1.00 61.34 83 ASN A C 1
ATOM 659 O O . ASN A 1 83 ? -11.009 5.098 -25.790 1.00 61.34 83 ASN A O 1
#

Sequence (83 aa):
LWITRIEAASLEHGLKYPAFISNLLKSQVELNRKVLADLAIYEPKTFKSLAALAQRRRQEGFLAALGDGKEPEGIFSRIVHHN

pLDDT: mean 94.48, std 5.45, range [61.34, 98.38]

Radius of gyration: 13.75 Å; chains: 1; bounding box: 31×24×37 Å

Organism: Erithacus rubecula (NCBI:txid37610)

Secondary structure (DSSP, 8-state):
-HHHHHHHHHHHTT--HHHHHHHHHHTT----HHHHHHHHHH-HHHHHHHHHHHHHHHHHHHHHHHS-S-SPPPGGG--PPP-

InterPro domains:
  IPR005813 Large ribosomal subunit protein bL20 [PF00453] (1-50)
  IPR005813 Large ribosomal subunit protein bL20 [PTHR10986] (1-66)
  IPR005813 Large ribosomal subunit protein bL20 [cd07026] (1-52)
  IPR035566 Ribosomal protein bL20, C-terminal [G3DSA:1.10.1900.20] (1-59)
  IPR035566 Ribosomal protein bL20, C-terminal [SSF74731] (1-55)